Protein AF-A0A7J7JFJ9-F1 (afdb_monomer_lite)

Organism: Bugula neritina (NCBI:txid10212)

Structure (mmCIF, N/CA/C/O backbone):
data_AF-A0A7J7JFJ9-F1
#
_entry.id   AF-A0A7J7JFJ9-F1
#
loop_
_atom_site.group_PDB
_atom_site.id
_atom_site.type_symbol
_atom_site.label_atom_id
_atom_site.label_alt_id
_atom_site.label_comp_id
_atom_site.label_asym_id
_atom_site.label_entity_id
_atom_site.label_seq_id
_atom_site.pdbx_PDB_ins_code
_atom_site.Cartn_x
_atom_site.Cartn_y
_atom_site.Cartn_z
_atom_site.occupancy
_atom_site.B_iso_or_equiv
_atom_site.auth_seq_id
_atom_site.auth_comp_id
_atom_site.auth_asym_id
_atom_site.auth_atom_id
_atom_site.pdbx_PDB_model_num
ATOM 1 N N . MET A 1 1 ? 1.707 20.798 -8.043 1.00 75.44 1 MET A N 1
ATOM 2 C CA . MET A 1 1 ? 1.218 19.767 -7.103 1.00 75.44 1 MET A CA 1
ATOM 3 C C . MET A 1 1 ? -0.295 19.703 -7.235 1.00 75.44 1 MET A C 1
ATOM 5 O O . MET A 1 1 ? -0.930 20.735 -7.070 1.00 75.44 1 MET A O 1
ATOM 9 N N . LEU A 1 2 ? -0.848 18.550 -7.617 1.00 86.81 2 LEU A N 1
ATOM 10 C CA . LEU A 1 2 ? -2.291 18.345 -7.778 1.00 86.81 2 LEU A CA 1
ATOM 11 C C . LEU A 1 2 ? -2.773 17.423 -6.660 1.00 86.81 2 LEU A C 1
ATOM 13 O O . LEU A 1 2 ? -2.234 16.332 -6.506 1.00 86.81 2 LEU A O 1
ATOM 17 N N . ILE A 1 3 ? -3.770 17.861 -5.895 1.00 90.38 3 ILE A N 1
ATOM 18 C CA . ILE A 1 3 ? -4.348 17.089 -4.792 1.00 90.38 3 ILE A CA 1
ATOM 19 C C . ILE A 1 3 ? -5.784 16.740 -5.169 1.00 90.38 3 ILE A C 1
ATOM 21 O O . ILE A 1 3 ? -6.539 17.602 -5.617 1.00 90.38 3 ILE A O 1
ATOM 25 N N . LYS A 1 4 ? -6.142 15.466 -5.010 1.00 92.81 4 LYS A N 1
ATOM 26 C CA . LYS A 1 4 ? -7.501 14.957 -5.197 1.00 92.81 4 LYS A CA 1
ATOM 27 C C . LYS A 1 4 ? -7.85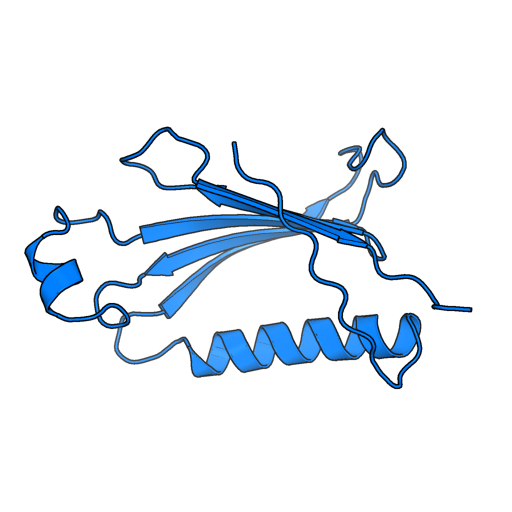6 14.056 -4.025 1.00 92.81 4 LYS A C 1
ATOM 29 O O . LYS A 1 4 ? -7.044 13.227 -3.626 1.00 92.81 4 LYS A O 1
ATOM 34 N N . GLU A 1 5 ? -9.069 14.215 -3.514 1.00 93.12 5 GLU A N 1
ATOM 35 C CA . GLU A 1 5 ? -9.631 13.367 -2.468 1.00 93.12 5 GLU A CA 1
ATOM 36 C C . GLU A 1 5 ? -10.704 12.467 -3.082 1.00 93.12 5 GLU A C 1
ATOM 38 O O . GLU A 1 5 ? -11.622 12.948 -3.749 1.00 93.12 5 GLU A O 1
ATOM 43 N N . PHE A 1 6 ? -10.578 11.160 -2.863 1.00 92.75 6 PHE A N 1
ATOM 44 C CA . PHE A 1 6 ? -11.556 10.169 -3.296 1.00 92.75 6 PHE A CA 1
ATOM 45 C C . PHE A 1 6 ? -12.277 9.631 -2.064 1.00 92.75 6 PHE A C 1
ATOM 47 O O . PHE A 1 6 ? -11.654 9.020 -1.198 1.00 92.75 6 PHE A O 1
ATOM 54 N N . ARG A 1 7 ? -13.590 9.858 -1.986 1.00 92.81 7 ARG A N 1
ATOM 55 C CA . ARG A 1 7 ? -14.442 9.330 -0.915 1.00 92.81 7 ARG A CA 1
ATOM 56 C C . ARG A 1 7 ? -15.171 8.096 -1.422 1.00 92.81 7 ARG A C 1
ATOM 58 O O . ARG A 1 7 ? -16.009 8.205 -2.314 1.00 92.81 7 ARG A O 1
ATOM 65 N N . VAL A 1 8 ? -14.842 6.940 -0.859 1.00 91.19 8 VAL A N 1
ATOM 66 C CA . VAL A 1 8 ? -15.455 5.654 -1.208 1.00 91.19 8 VAL A CA 1
ATOM 67 C C . VAL A 1 8 ? -16.321 5.215 -0.033 1.00 91.19 8 VAL A C 1
ATOM 69 O O . VAL A 1 8 ? -15.800 4.814 1.003 1.00 91.19 8 VAL A O 1
ATOM 72 N N . ILE A 1 9 ? -17.642 5.339 -0.177 1.00 92.12 9 ILE A N 1
ATOM 73 C CA . ILE A 1 9 ? -18.599 4.880 0.837 1.00 92.12 9 ILE A CA 1
ATOM 74 C C . ILE A 1 9 ? -18.810 3.382 0.634 1.00 92.12 9 ILE A C 1
ATOM 76 O O . ILE A 1 9 ? -19.119 2.951 -0.478 1.00 92.12 9 ILE A O 1
ATOM 80 N N . LEU A 1 10 ? -18.645 2.598 1.699 1.00 91.31 10 LEU A N 1
ATOM 81 C CA . LEU A 1 10 ? -18.791 1.145 1.669 1.00 91.31 10 LEU A CA 1
ATOM 82 C C . LEU A 1 10 ? -19.838 0.692 2.695 1.00 91.31 10 LEU A C 1
ATOM 84 O O . LEU A 1 10 ? -19.865 1.232 3.800 1.00 91.31 10 LEU A O 1
ATOM 88 N N . PRO A 1 11 ? -20.688 -0.297 2.363 1.00 93.19 11 PRO A N 1
ATOM 89 C CA . PRO A 1 11 ? -21.709 -0.820 3.267 1.00 93.19 11 PRO A CA 1
ATOM 90 C C . PRO A 1 11 ? -21.117 -1.863 4.235 1.00 93.19 11 PRO A C 1
ATOM 92 O O . PRO A 1 11 ? -21.557 -3.007 4.255 1.00 93.19 11 PRO A O 1
ATOM 95 N N . MET A 1 12 ? -20.078 -1.489 4.984 1.00 89.88 12 MET A N 1
ATOM 96 C CA . MET A 1 12 ? -19.399 -2.346 5.969 1.00 89.88 12 MET A CA 1
ATOM 97 C C . MET A 1 12 ? -18.781 -1.503 7.085 1.00 89.88 12 MET A C 1
ATOM 99 O O . MET A 1 12 ? -18.559 -0.302 6.905 1.00 89.88 12 MET A O 1
ATOM 103 N N . THR A 1 13 ? -18.496 -2.116 8.233 1.00 91.00 13 THR A N 1
ATOM 104 C CA . THR A 1 13 ? -17.833 -1.411 9.337 1.00 91.00 13 THR A CA 1
ATOM 105 C C . THR A 1 13 ? -16.343 -1.198 9.065 1.00 91.00 13 THR A C 1
ATOM 107 O O . THR A 1 13 ? -15.745 -1.791 8.164 1.00 91.00 13 THR A O 1
ATOM 110 N N . VAL A 1 14 ? -15.718 -0.334 9.867 1.00 88.94 14 VAL A N 1
ATOM 111 C CA . VAL A 1 14 ? -14.271 -0.084 9.802 1.00 88.94 14 VAL A CA 1
ATOM 112 C C . VAL A 1 14 ? -13.501 -1.365 10.157 1.00 88.94 14 VAL A C 1
ATOM 114 O O . VAL A 1 14 ? -12.481 -1.665 9.549 1.00 88.94 14 VAL A O 1
ATOM 117 N N . GLU A 1 15 ? -13.993 -2.182 11.078 1.00 88.06 15 GLU A N 1
ATOM 118 C CA . GLU A 1 15 ? -13.361 -3.446 11.467 1.00 88.06 15 GLU A CA 1
ATOM 119 C C . GLU A 1 15 ? -13.452 -4.491 10.345 1.00 88.06 15 GLU A C 1
ATOM 121 O O . GLU A 1 15 ? -12.461 -5.148 10.021 1.00 88.06 15 GLU A O 1
ATOM 126 N N . GLU A 1 16 ? -14.615 -4.607 9.697 1.00 91.50 16 GLU A N 1
ATOM 127 C CA . GLU A 1 16 ? -14.807 -5.491 8.540 1.00 91.50 16 GLU A CA 1
ATOM 128 C C . GLU A 1 16 ? -13.912 -5.077 7.367 1.00 91.50 16 GLU A C 1
ATOM 130 O O . GLU A 1 16 ? -13.279 -5.923 6.725 1.00 91.50 16 GLU A O 1
ATOM 135 N N . TYR A 1 17 ? -13.794 -3.767 7.127 1.00 90.31 17 TYR A N 1
ATOM 136 C CA . TYR A 1 17 ? -12.930 -3.233 6.083 1.00 90.31 17 TYR A CA 1
ATOM 137 C C . TYR A 1 17 ? -11.453 -3.566 6.323 1.00 90.31 17 TYR A C 1
ATOM 139 O O . TYR A 1 17 ? -10.750 -3.881 5.366 1.00 90.31 17 TYR A O 1
ATOM 147 N N . GLN A 1 18 ? -10.971 -3.561 7.571 1.00 87.50 18 GLN A N 1
ATOM 148 C CA . GLN A 1 18 ? -9.576 -3.904 7.875 1.00 87.50 18 GLN A CA 1
ATOM 149 C C . GLN A 1 18 ? -9.213 -5.304 7.356 1.00 87.50 18 GLN A C 1
ATOM 151 O O . GLN A 1 18 ? -8.178 -5.493 6.711 1.00 87.50 18 GLN A O 1
ATOM 156 N N . VAL A 1 19 ? -10.086 -6.284 7.603 1.00 89.00 19 VAL A N 1
ATOM 157 C CA . VAL A 1 19 ? -9.902 -7.666 7.141 1.00 89.00 19 VAL A CA 1
ATOM 158 C C . VAL A 1 19 ? -10.076 -7.751 5.623 1.00 89.00 19 VAL A C 1
ATOM 160 O O . VAL A 1 19 ? -9.238 -8.336 4.930 1.00 89.00 19 VAL A O 1
ATOM 163 N N . GLY A 1 20 ? -11.131 -7.125 5.093 1.00 89.25 20 GLY A N 1
ATOM 164 C CA . GLY A 1 20 ? -11.445 -7.132 3.665 1.00 89.25 20 GLY A CA 1
ATOM 165 C C . GLY A 1 20 ? -10.354 -6.492 2.804 1.00 89.25 20 GLY A C 1
ATOM 166 O O . GLY A 1 20 ? -10.020 -7.017 1.741 1.00 89.25 20 GLY A O 1
ATOM 167 N N . GLN A 1 21 ? -9.746 -5.403 3.273 1.00 85.56 21 GLN A N 1
ATOM 168 C CA . GLN A 1 21 ? -8.655 -4.715 2.590 1.00 85.56 21 GLN A CA 1
ATOM 169 C C . GLN A 1 21 ? -7.426 -5.615 2.471 1.00 85.56 21 GLN A C 1
ATOM 171 O O . GLN A 1 21 ? -6.871 -5.741 1.382 1.00 85.56 21 GLN A O 1
ATOM 176 N N . LEU A 1 22 ? -7.001 -6.253 3.565 1.00 83.88 22 LEU A N 1
ATOM 177 C CA . LEU A 1 22 ? -5.827 -7.129 3.558 1.00 83.88 22 LEU A CA 1
ATOM 178 C C . LEU A 1 22 ? -6.025 -8.319 2.614 1.00 83.88 22 LEU A C 1
ATOM 180 O O . LEU A 1 22 ? -5.133 -8.625 1.820 1.00 83.88 22 LEU A O 1
ATOM 184 N N . TYR A 1 23 ? -7.210 -8.936 2.647 1.00 88.81 23 TYR A N 1
ATOM 185 C CA . TYR A 1 23 ? -7.578 -9.994 1.708 1.00 88.81 23 TYR A CA 1
ATOM 186 C C . TYR A 1 23 ? -7.544 -9.499 0.257 1.00 88.81 23 TYR A C 1
ATOM 188 O O . TYR A 1 23 ? -6.889 -10.105 -0.588 1.00 88.81 23 TYR A O 1
ATOM 196 N N . SER A 1 24 ? -8.194 -8.366 -0.024 1.00 86.44 24 SER A N 1
ATOM 197 C CA . SER A 1 24 ? -8.293 -7.809 -1.379 1.00 86.44 24 SER A CA 1
ATOM 198 C C . SER A 1 24 ? -6.926 -7.426 -1.938 1.00 86.44 24 SER A C 1
ATOM 200 O O . SER A 1 24 ? -6.657 -7.655 -3.111 1.00 86.44 24 SER A O 1
ATOM 202 N N . VAL A 1 25 ? -6.033 -6.881 -1.106 1.00 82.50 25 VAL A N 1
ATOM 203 C CA . VAL A 1 25 ? -4.656 -6.562 -1.505 1.00 82.50 25 VAL A CA 1
ATOM 204 C C . VAL A 1 25 ? -3.880 -7.833 -1.842 1.00 82.50 25 VAL A C 1
ATOM 206 O O . VAL A 1 25 ? -3.162 -7.847 -2.843 1.00 82.50 25 VAL A O 1
ATOM 209 N N . ALA A 1 26 ? -4.010 -8.894 -1.042 1.00 82.31 26 ALA A N 1
ATOM 210 C CA . ALA A 1 26 ? -3.354 -10.170 -1.316 1.00 82.31 26 ALA A CA 1
ATOM 211 C C . ALA A 1 26 ? -3.877 -10.812 -2.613 1.00 82.31 26 ALA A C 1
ATOM 213 O O . ALA A 1 26 ? -3.080 -11.237 -3.450 1.00 82.31 26 ALA A O 1
ATOM 214 N N . ASP A 1 27 ? -5.196 -10.825 -2.808 1.00 86.44 27 ASP A N 1
ATOM 215 C CA . ASP A 1 27 ? -5.831 -11.404 -3.993 1.00 86.44 27 ASP A CA 1
ATOM 216 C C . ASP A 1 27 ? -5.508 -10.607 -5.268 1.00 86.44 27 ASP A C 1
ATOM 218 O O . ASP A 1 27 ? -5.045 -11.176 -6.258 1.00 86.44 27 ASP A O 1
ATOM 222 N N . ALA A 1 28 ? -5.615 -9.273 -5.223 1.00 82.19 28 ALA A N 1
ATOM 223 C CA . ALA A 1 28 ? -5.211 -8.402 -6.327 1.00 82.19 28 ALA A CA 1
ATOM 224 C C . ALA A 1 28 ? -3.720 -8.561 -6.660 1.00 82.19 28 ALA A C 1
ATOM 226 O O . ALA A 1 28 ? -3.358 -8.666 -7.831 1.00 82.19 28 ALA A O 1
ATOM 227 N N . SER A 1 29 ? -2.850 -8.657 -5.646 1.00 75.81 29 SER A N 1
ATOM 228 C CA . SER A 1 29 ? -1.413 -8.864 -5.875 1.00 75.81 29 SER A CA 1
ATOM 229 C C . SER A 1 29 ? -1.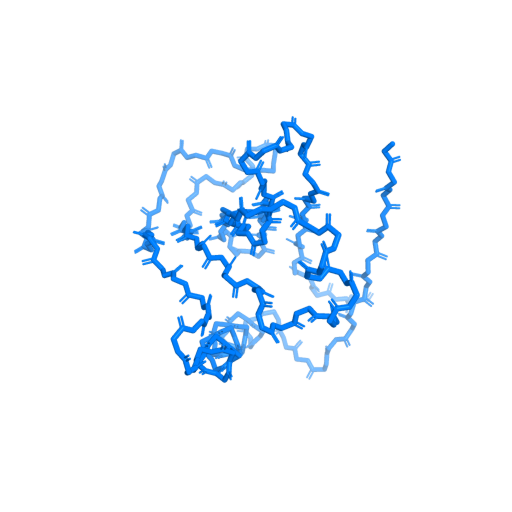131 -10.198 -6.568 1.00 75.81 29 SER A C 1
ATOM 231 O O . SER A 1 29 ? -0.277 -10.268 -7.452 1.00 75.81 29 SER A O 1
ATOM 233 N N . LYS A 1 30 ? -1.868 -11.256 -6.208 1.00 80.88 30 LYS A N 1
ATOM 234 C CA . LYS A 1 30 ? -1.764 -12.570 -6.850 1.00 80.88 30 LYS A CA 1
ATOM 235 C C . LYS A 1 30 ? -2.228 -12.530 -8.307 1.00 80.88 30 LYS A C 1
ATOM 237 O O . LYS A 1 30 ? -1.560 -13.105 -9.158 1.00 80.88 30 LYS A O 1
ATOM 242 N N . ASN A 1 31 ? -3.330 -11.840 -8.595 1.00 80.06 31 ASN A N 1
ATOM 243 C CA . ASN A 1 31 ? -3.877 -11.726 -9.950 1.00 80.06 31 ASN A CA 1
ATOM 244 C C . ASN A 1 31 ? -2.994 -10.880 -10.879 1.00 80.06 31 ASN A C 1
ATOM 246 O O . ASN A 1 31 ? -2.922 -11.145 -12.079 1.00 80.06 31 ASN A O 1
ATOM 250 N N . GLU A 1 32 ? -2.287 -9.888 -10.332 1.00 72.56 32 GLU A N 1
ATOM 251 C CA . GLU A 1 32 ? -1.365 -9.057 -11.110 1.00 72.56 32 GLU A CA 1
ATOM 252 C C . GLU A 1 32 ? 0.016 -9.688 -11.323 1.00 72.56 32 GLU A C 1
ATOM 254 O O . GLU A 1 32 ? 0.749 -9.258 -12.216 1.00 72.56 32 GLU A O 1
ATOM 259 N N . THR A 1 33 ? 0.353 -10.731 -10.563 1.00 70.50 33 THR A N 1
ATOM 260 C CA . THR A 1 33 ? 1.643 -11.421 -10.648 1.00 70.50 33 THR A CA 1
ATOM 261 C C . THR A 1 33 ? 1.552 -12.627 -11.585 1.00 70.50 33 THR A C 1
ATOM 263 O O . THR A 1 33 ? 0.924 -13.634 -11.264 1.00 70.50 33 THR A O 1
ATOM 266 N N . GLY A 1 34 ? 2.202 -12.556 -12.752 1.00 65.81 34 GLY A N 1
ATOM 267 C CA . GLY A 1 34 ? 2.216 -13.661 -13.713 1.00 65.81 34 GLY A CA 1
ATOM 268 C C . GLY A 1 34 ? 3.015 -13.368 -14.985 1.00 65.81 34 GLY A C 1
ATOM 269 O O . GLY A 1 34 ? 3.051 -12.243 -15.469 1.00 65.81 34 GLY A O 1
ATOM 270 N N . GLY A 1 35 ? 3.649 -14.398 -15.559 1.00 61.16 35 GLY A N 1
ATOM 271 C CA . GLY A 1 35 ? 4.344 -14.287 -16.852 1.00 61.16 35 GLY A CA 1
ATOM 272 C C . GLY A 1 35 ? 5.742 -13.652 -16.814 1.00 61.16 35 GLY A C 1
ATOM 273 O O . GLY A 1 35 ? 6.233 -13.235 -17.858 1.00 61.16 35 GLY A O 1
ATOM 274 N N . GLY A 1 36 ? 6.390 -13.597 -15.644 1.00 61.12 36 GLY A N 1
ATOM 275 C CA . GLY A 1 36 ? 7.734 -13.020 -15.474 1.00 61.12 36 GLY A CA 1
ATOM 276 C C . GLY A 1 36 ? 7.752 -11.516 -15.175 1.00 61.12 36 GLY A C 1
ATOM 277 O O . GLY A 1 36 ? 8.826 -10.949 -15.015 1.00 61.12 36 GLY A O 1
ATOM 278 N N . GLU A 1 37 ? 6.578 -10.890 -15.060 1.00 67.25 37 GLU A N 1
ATOM 279 C CA . GLU A 1 37 ? 6.376 -9.511 -14.610 1.00 67.25 37 GLU A CA 1
ATOM 280 C C . GLU A 1 37 ? 5.269 -9.473 -13.535 1.00 67.25 3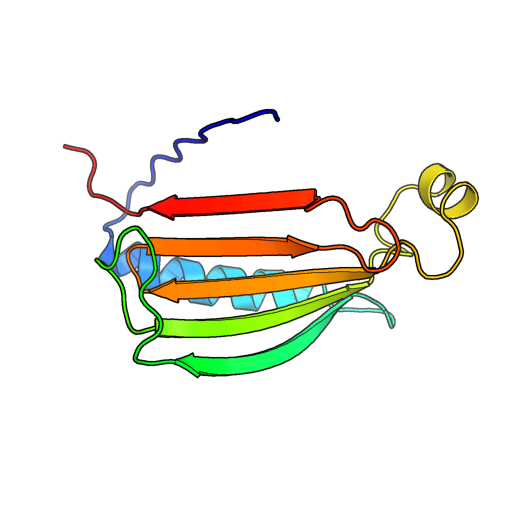7 GLU A C 1
ATOM 282 O O . GLU A 1 37 ? 4.441 -10.389 -13.459 1.00 67.25 37 GLU A O 1
ATOM 287 N N . GLY A 1 38 ? 5.260 -8.459 -12.663 1.00 75.00 38 GLY A N 1
ATOM 288 C CA . GLY A 1 38 ? 4.315 -8.401 -11.543 1.00 75.00 38 GLY A CA 1
ATOM 289 C C . GLY A 1 38 ? 4.789 -7.561 -10.361 1.00 75.00 38 GLY A C 1
ATOM 290 O O . GLY A 1 38 ? 5.550 -6.606 -10.529 1.00 75.00 38 GLY A O 1
ATOM 291 N N . ILE A 1 39 ? 4.305 -7.920 -9.171 1.00 81.69 39 ILE A N 1
ATOM 292 C CA . ILE A 1 39 ? 4.628 -7.252 -7.909 1.00 81.69 39 ILE A CA 1
ATOM 293 C C . ILE A 1 39 ? 5.681 -8.076 -7.167 1.00 81.69 39 ILE A C 1
ATOM 295 O O . ILE A 1 39 ? 5.410 -9.194 -6.731 1.00 81.69 39 ILE A O 1
ATOM 299 N N . GLU A 1 40 ? 6.865 -7.510 -6.980 1.00 84.94 40 GLU A N 1
ATOM 300 C CA . GLU A 1 40 ? 7.884 -8.051 -6.088 1.00 84.94 40 GLU A CA 1
ATOM 301 C C . GLU A 1 40 ? 7.678 -7.493 -4.675 1.00 84.94 40 GLU A C 1
ATOM 303 O O . GLU A 1 40 ? 7.517 -6.287 -4.491 1.00 84.94 40 GLU A O 1
ATOM 308 N N . ILE A 1 41 ? 7.688 -8.362 -3.663 1.00 86.25 41 ILE A N 1
ATOM 309 C CA . ILE A 1 41 ? 7.636 -7.957 -2.253 1.00 86.25 41 ILE A CA 1
ATOM 310 C C . ILE A 1 41 ? 9.066 -7.961 -1.712 1.00 86.25 41 ILE A C 1
ATOM 312 O O . ILE A 1 41 ? 9.631 -9.025 -1.474 1.00 86.25 41 ILE A O 1
ATOM 316 N N . VAL A 1 42 ? 9.631 -6.773 -1.497 1.00 90.25 42 VAL A N 1
ATOM 317 C CA . VAL A 1 42 ? 11.002 -6.592 -0.993 1.00 90.25 42 VAL A CA 1
ATOM 318 C C . VAL A 1 42 ? 11.038 -6.630 0.532 1.00 90.25 42 VAL A C 1
ATOM 320 O O . VAL A 1 42 ? 11.914 -7.257 1.120 1.00 90.25 42 VAL A O 1
ATOM 323 N N . ALA A 1 43 ? 10.080 -5.967 1.182 1.00 90.06 43 ALA A N 1
ATOM 324 C CA . ALA A 1 43 ? 9.946 -5.979 2.635 1.00 90.06 43 ALA A CA 1
ATOM 325 C C . ALA A 1 43 ? 8.475 -6.064 3.040 1.00 90.06 43 ALA A C 1
ATOM 327 O O . ALA A 1 43 ? 7.602 -5.463 2.409 1.00 90.06 43 ALA A O 1
ATOM 328 N N . ASN A 1 44 ? 8.211 -6.805 4.110 1.00 91.12 44 ASN A N 1
ATOM 329 C CA . ASN A 1 44 ? 6.915 -6.869 4.768 1.00 91.12 44 ASN A CA 1
ATOM 330 C C . ASN A 1 44 ? 7.151 -7.150 6.252 1.00 91.12 44 ASN A C 1
ATOM 332 O O . ASN A 1 44 ? 7.263 -8.304 6.662 1.00 91.12 44 ASN A O 1
ATOM 336 N N . GLU A 1 45 ? 7.280 -6.092 7.042 1.00 92.00 45 GLU A N 1
ATOM 337 C CA . GLU A 1 45 ? 7.686 -6.184 8.441 1.00 92.00 45 GLU A CA 1
ATOM 338 C C . GLU A 1 45 ? 6.861 -5.251 9.330 1.00 92.00 45 GLU A C 1
ATOM 340 O O . GLU A 1 45 ? 6.438 -4.176 8.890 1.00 92.00 45 GLU A O 1
ATOM 345 N N . PRO A 1 46 ? 6.602 -5.643 10.587 1.00 92.25 46 PRO A N 1
ATOM 346 C CA . PRO A 1 46 ? 6.028 -4.724 11.553 1.00 92.25 46 PRO A CA 1
ATOM 347 C C . PRO A 1 46 ? 7.021 -3.591 11.833 1.00 92.25 46 PRO A C 1
ATOM 349 O O . PRO A 1 46 ? 8.229 -3.808 11.907 1.00 92.25 46 PRO A O 1
ATOM 352 N N . TYR A 1 47 ? 6.511 -2.380 12.035 1.00 88.88 47 TYR A N 1
ATOM 353 C CA . TYR A 1 47 ? 7.307 -1.242 12.480 1.00 88.88 47 TYR A CA 1
ATOM 354 C C . TYR A 1 47 ? 6.734 -0.644 13.764 1.00 88.88 47 TYR A C 1
ATOM 356 O O . TYR A 1 47 ? 5.523 -0.642 13.996 1.00 88.88 47 TYR A O 1
ATOM 364 N N . ALA A 1 48 ? 7.625 -0.090 14.577 1.00 88.12 48 ALA A N 1
ATOM 365 C CA . ALA A 1 48 ? 7.313 0.717 15.747 1.00 88.12 48 ALA A CA 1
ATOM 366 C C . ALA A 1 48 ? 8.113 2.026 15.689 1.00 88.12 48 ALA A C 1
ATOM 368 O O . ALA A 1 48 ? 9.045 2.152 14.890 1.00 88.12 48 ALA A O 1
ATOM 369 N N . ASP A 1 49 ? 7.719 3.000 16.508 1.00 81.56 49 ASP A N 1
ATOM 370 C CA . ASP A 1 49 ? 8.422 4.272 16.715 1.00 81.56 49 ASP A CA 1
ATOM 371 C C . ASP A 1 49 ? 8.678 5.100 15.443 1.00 81.56 49 ASP A C 1
ATOM 373 O O . ASP A 1 49 ? 9.587 5.930 15.385 1.00 81.56 49 ASP A O 1
ATOM 377 N N . LYS A 1 50 ? 7.842 4.920 14.414 1.00 79.88 50 LYS A N 1
ATOM 378 C CA . LYS A 1 50 ? 7.829 5.757 13.207 1.00 79.88 50 LYS A CA 1
ATOM 379 C C . LYS A 1 50 ? 6.519 6.543 13.168 1.00 79.88 50 LYS A C 1
ATOM 381 O O . LYS A 1 50 ? 5.564 6.077 12.546 1.00 79.88 50 LYS A O 1
ATOM 386 N N . PRO A 1 51 ? 6.445 7.713 13.833 1.00 79.56 51 PRO A N 1
ATOM 387 C CA . PRO A 1 51 ? 5.247 8.543 13.842 1.00 79.56 51 PRO A CA 1
ATOM 388 C C . PRO A 1 51 ? 4.835 8.947 12.422 1.00 79.56 51 PRO A C 1
ATOM 390 O O . PRO A 1 51 ? 5.542 9.669 11.720 1.00 79.56 51 PRO A O 1
ATOM 393 N N . GLN A 1 52 ? 3.660 8.484 12.014 1.00 79.75 52 GLN A N 1
ATOM 394 C CA . GLN A 1 52 ? 2.942 8.875 10.810 1.00 79.75 52 GLN A CA 1
ATOM 395 C C . GLN A 1 52 ? 1.799 9.823 11.181 1.00 79.75 52 GLN A C 1
ATOM 397 O O . GLN A 1 52 ? 1.357 9.852 12.328 1.00 79.75 52 GLN A O 1
ATOM 402 N N . PHE A 1 53 ? 1.334 10.604 10.198 1.00 78.69 53 PHE A N 1
ATOM 403 C CA . PHE A 1 53 ? 0.200 11.530 10.324 1.00 78.69 53 PHE A CA 1
ATOM 404 C C . PHE A 1 53 ? 0.260 12.384 11.606 1.00 78.69 53 PHE A C 1
ATOM 406 O O . PHE A 1 53 ? -0.427 12.127 12.589 1.00 78.69 53 PHE A O 1
ATOM 413 N N . PHE A 1 54 ? 1.145 13.383 11.617 1.00 79.69 54 PHE A N 1
ATOM 414 C CA . PHE A 1 54 ? 1.316 14.312 12.748 1.00 79.69 54 PHE A CA 1
ATOM 415 C C . PHE A 1 54 ? 1.629 13.655 14.109 1.00 79.69 54 PHE A C 1
ATOM 417 O O . PHE A 1 54 ? 1.484 14.296 15.143 1.00 79.69 54 PHE A O 1
ATOM 424 N N . GLY A 1 55 ? 2.104 12.405 14.117 1.00 78.69 55 GLY A N 1
ATOM 425 C CA . GLY A 1 55 ? 2.462 11.685 15.341 1.00 78.69 55 GLY A CA 1
ATOM 426 C C . GLY A 1 55 ? 1.333 10.863 15.956 1.00 78.69 55 GLY A C 1
ATOM 427 O O . GLY A 1 55 ? 1.560 10.235 16.984 1.00 78.69 55 GLY A O 1
ATOM 428 N N . GLU A 1 56 ? 0.157 10.815 15.326 1.00 80.12 56 GLU A N 1
ATOM 429 C CA . GLU A 1 56 ? -0.980 10.027 15.818 1.00 80.12 56 GLU A CA 1
ATOM 430 C C . GLU A 1 56 ? -0.753 8.513 15.677 1.00 80.12 56 GLU A C 1
ATOM 432 O O . GLU A 1 56 ? -1.2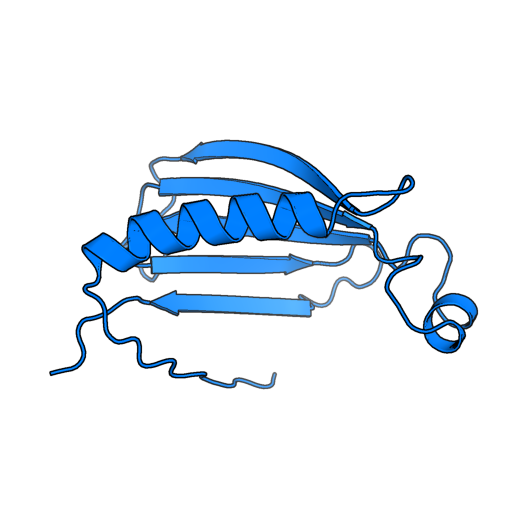55 7.736 16.485 1.00 80.12 56 GLU A O 1
ATOM 437 N N . PHE A 1 57 ? 0.025 8.082 14.678 1.00 82.69 57 PHE A N 1
ATOM 438 C CA . PHE A 1 57 ? 0.177 6.666 14.335 1.00 82.69 57 PHE A CA 1
ATOM 439 C C . PHE A 1 57 ? 1.649 6.243 14.289 1.00 82.69 57 PHE A C 1
ATOM 441 O O . PHE A 1 57 ? 2.321 6.433 13.279 1.00 82.69 57 PHE A O 1
ATOM 448 N N . ALA A 1 58 ? 2.172 5.673 15.377 1.00 82.25 58 ALA A N 1
ATOM 449 C CA . ALA A 1 58 ? 3.606 5.377 15.515 1.00 82.25 58 ALA A CA 1
ATOM 450 C C . ALA A 1 58 ? 4.016 3.930 15.188 1.00 82.25 58 ALA A C 1
ATOM 452 O O . ALA A 1 58 ? 5.202 3.665 14.987 1.00 82.25 58 ALA A O 1
ATOM 453 N N . SER A 1 59 ? 3.062 3.003 15.112 1.00 87.31 59 SER A N 1
ATOM 454 C CA . SER A 1 59 ? 3.306 1.584 14.847 1.00 87.31 59 SER A CA 1
ATOM 455 C C . SER A 1 59 ? 2.312 1.023 13.837 1.00 87.31 59 SER A C 1
ATOM 457 O O . SER A 1 59 ? 1.215 1.554 13.661 1.00 87.31 59 SER A O 1
ATOM 459 N N . GLY A 1 60 ? 2.711 -0.039 13.143 1.00 89.12 60 GLY A N 1
ATOM 460 C CA . GLY A 1 60 ? 1.899 -0.652 12.101 1.00 89.12 60 GLY A CA 1
ATOM 461 C C . GLY A 1 60 ? 2.679 -1.673 11.282 1.00 89.12 60 GLY A C 1
ATOM 462 O O . GLY A 1 60 ? 3.692 -2.203 11.732 1.00 89.12 60 GLY A O 1
ATOM 463 N N . GLN A 1 61 ? 2.217 -1.923 10.060 1.00 90.19 61 GLN A N 1
ATOM 464 C CA . GLN A 1 61 ? 2.893 -2.783 9.091 1.00 90.19 61 GLN A CA 1
ATOM 465 C C . GLN A 1 61 ? 3.550 -1.935 8.001 1.00 90.19 61 GLN A C 1
ATOM 467 O O . GLN A 1 61 ? 2.907 -1.063 7.410 1.00 90.19 61 GLN A O 1
ATOM 472 N N . TYR A 1 62 ? 4.825 -2.195 7.727 1.00 91.31 62 TYR A N 1
ATOM 473 C CA . TYR A 1 62 ? 5.565 -1.590 6.630 1.00 91.31 62 TYR A CA 1
ATOM 474 C C . TYR A 1 62 ? 5.685 -2.595 5.494 1.00 91.31 62 TYR A C 1
ATOM 476 O O . TYR A 1 62 ? 6.056 -3.751 5.707 1.00 91.31 62 TYR A O 1
ATOM 484 N N . THR A 1 63 ? 5.395 -2.143 4.278 1.00 91.25 63 THR A N 1
ATOM 485 C CA . THR A 1 63 ? 5.626 -2.934 3.073 1.00 91.25 63 THR A CA 1
ATOM 486 C C . THR A 1 63 ? 6.392 -2.133 2.041 1.00 91.25 63 THR A C 1
ATOM 488 O O . THR A 1 63 ? 6.037 -0.988 1.764 1.00 91.25 63 THR A O 1
ATOM 491 N N . HIS A 1 64 ? 7.380 -2.771 1.427 1.00 91.31 64 HIS A N 1
ATOM 492 C CA . HIS A 1 64 ? 8.105 -2.255 0.278 1.00 91.31 64 HIS A CA 1
ATOM 493 C C . HIS A 1 64 ? 7.901 -3.209 -0.894 1.00 91.31 64 HIS A C 1
ATOM 495 O O . HIS A 1 64 ? 8.224 -4.397 -0.796 1.00 91.31 64 HIS A O 1
ATOM 501 N N . LYS A 1 65 ? 7.333 -2.693 -1.982 1.00 89.75 65 LYS A N 1
ATOM 502 C CA . LYS A 1 65 ? 7.009 -3.452 -3.188 1.00 89.75 65 LYS A CA 1
ATOM 503 C C . LYS A 1 65 ? 7.623 -2.800 -4.418 1.00 89.75 65 LYS A C 1
ATOM 505 O O . LYS A 1 65 ? 7.675 -1.574 -4.499 1.00 89.75 65 LYS A O 1
ATOM 510 N N . ILE A 1 66 ? 8.036 -3.610 -5.386 1.00 88.31 66 ILE A N 1
ATOM 511 C CA . ILE A 1 66 ? 8.472 -3.147 -6.705 1.00 88.31 66 ILE A CA 1
ATOM 512 C C . ILE A 1 66 ? 7.459 -3.637 -7.740 1.00 88.31 66 ILE A C 1
ATOM 514 O O . ILE A 1 66 ? 7.145 -4.822 -7.812 1.00 88.31 66 ILE A O 1
ATOM 518 N N . TYR A 1 67 ? 6.917 -2.712 -8.525 1.00 85.94 67 TYR A N 1
ATOM 519 C CA . TYR A 1 67 ? 6.010 -3.003 -9.629 1.00 85.94 67 TYR A CA 1
ATOM 520 C C . TYR A 1 67 ? 6.777 -3.003 -10.942 1.00 85.94 67 TYR A C 1
ATOM 522 O O . TYR A 1 67 ? 7.271 -1.954 -11.356 1.00 85.94 67 TYR A O 1
ATOM 530 N N . HIS A 1 68 ? 6.794 -4.136 -11.638 1.00 85.75 68 HIS A N 1
ATOM 531 C CA . HIS A 1 68 ? 7.343 -4.246 -12.990 1.00 85.75 68 HIS A CA 1
ATOM 532 C C . HIS A 1 68 ? 6.198 -4.150 -14.007 1.00 85.75 68 HIS A C 1
ATOM 534 O O . HIS A 1 68 ? 5.426 -5.092 -14.177 1.00 85.75 68 HIS A O 1
ATOM 540 N N . LEU A 1 69 ? 6.057 -2.998 -14.672 1.00 79.88 69 LEU A N 1
ATOM 541 C CA . LEU A 1 69 ? 4.893 -2.687 -15.520 1.00 79.88 69 LEU A CA 1
ATOM 542 C C . LEU A 1 69 ? 5.153 -2.810 -17.032 1.00 79.88 69 LEU A C 1
ATOM 544 O O . LEU A 1 69 ? 4.314 -2.396 -17.835 1.00 79.88 69 LEU A O 1
ATOM 548 N N . ALA A 1 70 ? 6.293 -3.355 -17.460 1.00 75.56 70 ALA A N 1
ATOM 549 C CA . ALA A 1 70 ? 6.739 -3.296 -18.856 1.00 75.56 70 ALA A CA 1
ATOM 550 C C . ALA A 1 70 ? 5.774 -3.936 -19.881 1.00 75.56 70 ALA A C 1
ATOM 552 O O . ALA A 1 70 ? 5.670 -3.462 -21.015 1.00 75.56 70 ALA A O 1
ATOM 553 N N . SER A 1 71 ? 5.042 -4.973 -19.493 1.00 71.94 71 SER A N 1
ATOM 554 C CA . SER A 1 71 ? 4.020 -5.689 -20.267 1.00 71.94 71 SER A CA 1
ATOM 555 C C . SER A 1 71 ? 2.599 -5.226 -19.954 1.00 71.94 71 SER A C 1
ATOM 557 O O . SER A 1 71 ? 1.686 -5.515 -20.727 1.00 71.94 71 SER A O 1
ATOM 559 N N . LYS A 1 72 ? 2.410 -4.491 -18.851 1.00 76.81 72 LYS A N 1
ATOM 560 C CA . LYS A 1 72 ? 1.108 -4.003 -18.370 1.00 76.81 72 LYS A CA 1
ATOM 561 C C . LYS A 1 72 ? 0.755 -2.618 -18.918 1.00 76.81 72 LYS A C 1
ATOM 563 O O . LYS A 1 72 ? -0.410 -2.231 -18.895 1.00 76.81 72 LYS A O 1
ATOM 568 N N . VAL A 1 73 ? 1.731 -1.872 -19.439 1.00 79.19 73 VAL A N 1
ATOM 569 C CA . VAL A 1 73 ? 1.489 -0.581 -20.100 1.00 79.19 73 VAL A CA 1
ATOM 570 C C . VAL A 1 73 ? 1.190 -0.739 -21.598 1.00 79.19 73 VAL A C 1
ATOM 572 O O . VAL A 1 73 ? 1.693 -1.661 -22.246 1.00 79.19 73 VAL A O 1
ATOM 575 N N . PRO A 1 74 ? 0.420 0.186 -22.206 1.00 82.25 74 PRO A N 1
ATOM 576 C CA . PRO A 1 74 ? 0.202 0.194 -23.648 1.00 82.25 74 PRO A CA 1
ATOM 577 C C . PRO A 1 74 ? 1.514 0.190 -24.444 1.00 82.25 74 PRO A C 1
ATOM 579 O O . PRO A 1 74 ? 2.481 0.862 -24.087 1.00 82.25 74 PRO A O 1
ATOM 582 N N . ARG A 1 75 ? 1.536 -0.507 -25.588 1.00 81.44 75 ARG A N 1
ATOM 583 C CA . ARG A 1 75 ? 2.748 -0.693 -26.412 1.00 81.44 75 ARG A CA 1
ATOM 584 C C . ARG A 1 75 ? 3.462 0.614 -26.773 1.00 81.44 75 ARG A C 1
ATOM 586 O O . ARG A 1 75 ? 4.687 0.644 -26.806 1.00 81.44 75 ARG A O 1
ATOM 593 N N . TRP A 1 76 ? 2.714 1.684 -27.039 1.00 82.38 76 TRP A N 1
ATOM 594 C CA . TRP A 1 76 ? 3.292 2.989 -27.364 1.00 82.38 76 TRP A CA 1
ATOM 595 C C . TRP A 1 76 ? 4.047 3.603 -26.172 1.00 82.38 76 TRP A C 1
ATOM 597 O O . TRP A 1 76 ? 5.109 4.181 -26.378 1.00 82.38 76 TRP A O 1
ATOM 607 N N . VAL A 1 77 ? 3.575 3.396 -24.935 1.00 82.56 77 VAL A N 1
ATOM 608 C CA . VAL A 1 77 ? 4.282 3.809 -23.708 1.00 82.56 77 VAL A CA 1
ATOM 609 C C . VAL A 1 77 ? 5.594 3.045 -23.590 1.00 82.56 77 VAL A C 1
ATOM 611 O O . VAL A 1 77 ? 6.635 3.655 -23.381 1.00 82.56 77 VAL A O 1
ATOM 614 N N . ARG A 1 78 ? 5.570 1.725 -23.811 1.00 77.62 78 ARG A N 1
ATOM 615 C CA . ARG A 1 78 ? 6.770 0.875 -23.741 1.00 77.62 78 ARG A CA 1
ATOM 616 C C . ARG A 1 78 ? 7.858 1.276 -24.743 1.00 77.62 78 ARG A C 1
ATOM 618 O O . ARG A 1 78 ? 9.033 1.139 -24.436 1.00 77.62 78 ARG A O 1
ATOM 625 N N . ILE A 1 79 ? 7.480 1.731 -25.939 1.00 80.12 79 ILE A N 1
ATOM 626 C CA . ILE A 1 79 ? 8.437 2.158 -26.976 1.00 80.12 79 ILE A CA 1
ATOM 627 C C . ILE A 1 79 ? 9.083 3.503 -26.620 1.00 80.12 79 ILE A C 1
ATOM 629 O O . ILE A 1 79 ? 10.254 3.714 -26.923 1.00 80.12 79 ILE A O 1
ATOM 633 N N . LEU A 1 80 ? 8.326 4.407 -25.996 1.00 81.44 80 LEU A N 1
ATOM 634 C CA . LEU A 1 80 ? 8.810 5.731 -25.597 1.00 81.44 80 LEU A CA 1
ATOM 635 C C . LEU A 1 80 ? 9.581 5.708 -24.268 1.00 81.44 80 LEU A C 1
ATOM 637 O O . LEU A 1 80 ? 10.430 6.566 -24.037 1.00 81.44 80 LEU A O 1
ATOM 641 N N . ALA A 1 81 ? 9.276 4.744 -23.401 1.00 75.19 81 ALA A N 1
ATOM 642 C CA . ALA A 1 81 ? 9.885 4.568 -22.092 1.00 75.19 81 ALA A CA 1
ATOM 643 C C . ALA A 1 81 ? 11.346 4.074 -22.206 1.00 75.19 81 ALA A C 1
ATOM 645 O O . ALA A 1 81 ? 11.598 3.049 -22.851 1.00 75.19 81 ALA A O 1
ATOM 646 N N . PRO A 1 82 ? 12.323 4.757 -21.578 1.00 77.25 82 PRO A N 1
ATOM 647 C CA . PRO A 1 82 ? 13.683 4.242 -21.443 1.00 77.25 82 PRO A CA 1
ATOM 648 C C . PRO A 1 82 ? 13.718 2.840 -20.810 1.00 77.25 82 PRO A C 1
ATOM 650 O O . PRO A 1 82 ? 12.870 2.473 -19.997 1.00 77.25 82 PRO A O 1
ATOM 653 N N . LYS A 1 83 ? 14.726 2.028 -21.151 1.00 68.75 83 LYS A N 1
ATOM 654 C CA . LYS A 1 83 ? 14.888 0.699 -20.534 1.00 68.75 83 LYS A CA 1
ATOM 655 C C . LYS A 1 83 ? 15.018 0.841 -19.011 1.00 68.75 83 LYS A C 1
ATOM 657 O O . LYS A 1 83 ? 15.828 1.636 -18.547 1.00 68.75 83 LYS A O 1
ATOM 662 N N . GLY A 1 84 ? 14.221 0.076 -18.263 1.00 67.12 84 GLY A N 1
ATOM 663 C CA . GLY A 1 84 ? 14.161 0.144 -16.797 1.00 67.12 84 GLY A CA 1
ATOM 664 C C . GLY A 1 84 ? 13.264 1.256 -16.239 1.00 67.12 84 GLY A C 1
ATOM 665 O O . GLY A 1 84 ? 13.080 1.329 -15.034 1.00 67.12 84 GLY A O 1
ATOM 666 N N . SER A 1 85 ? 12.647 2.102 -17.077 1.00 71.81 85 SER A N 1
ATOM 667 C CA . SER A 1 85 ? 11.794 3.208 -16.610 1.00 71.81 85 SER A CA 1
ATOM 668 C C . SER A 1 85 ? 10.334 2.823 -16.329 1.00 71.81 85 SER A C 1
ATOM 670 O O . SER A 1 85 ? 9.447 3.678 -16.353 1.00 71.81 85 SER A O 1
ATOM 672 N N . LEU A 1 86 ? 10.050 1.530 -16.198 1.00 77.50 86 LEU A N 1
ATOM 673 C CA . LEU A 1 86 ? 8.706 1.001 -15.940 1.00 77.50 86 LEU A CA 1
ATOM 674 C C . LEU A 1 86 ? 8.685 0.197 -14.638 1.00 77.50 86 LEU A C 1
ATOM 676 O O . LEU A 1 86 ? 7.835 -0.676 -14.463 1.00 77.50 86 LEU A O 1
ATOM 680 N N . GLU A 1 87 ? 9.631 0.506 -13.751 1.00 84.31 87 GLU A N 1
ATOM 681 C CA . GLU A 1 87 ? 9.753 -0.067 -12.420 1.00 84.31 87 GLU A CA 1
ATOM 682 C C . GLU A 1 87 ? 9.425 0.999 -11.382 1.00 84.31 87 GLU A C 1
ATOM 684 O O . GLU A 1 87 ? 10.071 2.046 -11.302 1.00 84.31 87 GLU A O 1
ATOM 689 N N . PHE A 1 88 ? 8.384 0.745 -10.596 1.00 85.88 88 PHE A N 1
ATOM 690 C CA . PHE A 1 88 ? 7.928 1.670 -9.565 1.00 85.88 88 PHE A CA 1
ATOM 691 C C . PHE A 1 88 ? 8.129 1.049 -8.197 1.00 85.88 88 PHE A C 1
ATOM 693 O O . PHE A 1 88 ? 7.745 -0.095 -7.972 1.00 85.88 88 PHE A O 1
ATOM 700 N N . LYS A 1 89 ? 8.692 1.821 -7.271 1.00 89.38 89 LYS A N 1
ATOM 701 C CA . LYS A 1 89 ? 8.836 1.419 -5.875 1.00 89.38 89 LYS A CA 1
ATOM 702 C C . LYS A 1 89 ? 7.686 1.992 -5.076 1.00 89.38 89 LYS A C 1
ATOM 704 O O . LYS A 1 89 ? 7.457 3.200 -5.095 1.00 89.38 89 LYS A O 1
ATOM 709 N N . GLU A 1 90 ? 6.980 1.134 -4.368 1.00 90.69 90 GLU A N 1
ATOM 710 C CA . GLU A 1 90 ? 5.938 1.511 -3.431 1.00 90.69 90 GLU A CA 1
ATOM 711 C C . GLU A 1 90 ? 6.386 1.198 -2.017 1.00 90.69 90 GLU A C 1
ATOM 713 O O . GLU A 1 90 ? 6.663 0.051 -1.673 1.00 90.69 90 GLU A O 1
ATOM 718 N N . GLU A 1 91 ? 6.387 2.229 -1.188 1.00 91.12 91 GLU A N 1
ATOM 719 C CA . GLU A 1 91 ? 6.521 2.098 0.250 1.00 91.12 91 GLU A CA 1
ATOM 720 C C . GLU A 1 91 ? 5.181 2.429 0.899 1.00 91.12 91 GLU A C 1
ATOM 722 O O . GLU A 1 91 ? 4.612 3.500 0.660 1.00 91.12 91 GLU A O 1
ATOM 727 N N . ALA A 1 92 ? 4.668 1.521 1.726 1.00 90.75 92 ALA A N 1
ATOM 728 C CA . ALA A 1 92 ? 3.432 1.725 2.463 1.00 90.75 92 ALA A CA 1
ATOM 729 C C . ALA A 1 92 ? 3.638 1.541 3.968 1.00 90.75 92 ALA A C 1
ATOM 731 O O . ALA A 1 92 ? 4.291 0.599 4.414 1.00 90.75 92 ALA A O 1
ATOM 732 N N . TRP A 1 93 ? 3.031 2.437 4.741 1.00 91.50 93 TRP A N 1
ATOM 733 C CA . TRP A 1 93 ? 2.958 2.417 6.196 1.00 91.50 93 TRP A CA 1
ATOM 734 C C . TRP A 1 93 ? 1.493 2.305 6.590 1.00 91.50 93 TRP A C 1
ATOM 736 O O . TRP A 1 93 ? 0.754 3.294 6.574 1.00 91.50 93 TRP A O 1
ATOM 746 N N . ASN A 1 94 ? 1.072 1.084 6.897 1.00 90.00 94 ASN A N 1
ATOM 747 C CA . ASN A 1 94 ? -0.283 0.779 7.319 1.00 90.00 94 ASN A CA 1
ATOM 748 C C . ASN A 1 94 ? -0.356 0.787 8.849 1.00 90.00 94 ASN A C 1
ATOM 750 O O . ASN A 1 94 ? -0.012 -0.201 9.498 1.00 90.00 94 ASN A O 1
ATOM 754 N N . ALA A 1 95 ? -0.817 1.899 9.409 1.00 89.62 95 ALA A N 1
ATOM 755 C CA . ALA A 1 95 ? -1.143 2.050 10.819 1.00 89.62 95 ALA A CA 1
ATOM 756 C C . ALA A 1 95 ? -2.650 2.252 10.967 1.00 89.62 95 ALA A C 1
ATOM 758 O O . ALA A 1 95 ? -3.133 3.351 11.252 1.00 89.62 95 ALA A O 1
ATOM 759 N N . TYR A 1 96 ? -3.393 1.184 10.679 1.00 84.38 96 TYR A N 1
ATOM 760 C CA . TYR A 1 96 ? -4.850 1.190 10.647 1.00 84.38 96 TYR A CA 1
ATOM 761 C C . TYR A 1 96 ? -5.460 1.925 11.859 1.00 84.38 96 TYR A C 1
ATOM 763 O O . TYR A 1 96 ? -5.048 1.649 12.988 1.00 84.38 96 TYR A O 1
ATOM 771 N N . PRO A 1 97 ? -6.436 2.837 11.664 1.00 89.12 97 PRO A N 1
ATOM 772 C CA . PRO A 1 97 ? -7.194 3.132 10.439 1.00 89.12 97 PRO A CA 1
ATOM 773 C C . PRO A 1 97 ? -6.558 4.165 9.489 1.00 89.12 97 PRO A C 1
ATOM 775 O O . PRO A 1 97 ? -7.249 4.740 8.645 1.00 89.12 97 PRO A O 1
ATOM 778 N N . TYR A 1 98 ? -5.259 4.430 9.603 1.00 89.69 98 TYR A N 1
ATOM 779 C CA . TYR A 1 98 ? -4.537 5.302 8.685 1.00 89.69 98 TYR A CA 1
ATOM 780 C C . TYR A 1 98 ? -3.504 4.522 7.867 1.00 89.69 98 TYR A C 1
ATOM 782 O O . TYR A 1 98 ? -2.749 3.705 8.385 1.00 89.69 98 TYR A O 1
ATOM 790 N N . CYS A 1 99 ? -3.433 4.797 6.571 1.00 89.50 99 CYS A N 1
ATOM 791 C CA . CYS A 1 99 ? -2.412 4.224 5.708 1.00 89.50 99 CYS A CA 1
ATOM 792 C C . CYS A 1 99 ? -1.796 5.311 4.836 1.00 89.50 99 CYS A C 1
ATOM 794 O O . CYS A 1 99 ? -2.500 6.092 4.190 1.00 89.50 99 CYS A O 1
ATOM 796 N N . LYS A 1 100 ? -0.465 5.349 4.811 1.00 90.75 100 LYS A N 1
ATOM 797 C CA . LYS A 1 100 ? 0.301 6.192 3.900 1.00 90.75 100 LYS A CA 1
ATOM 798 C C . LYS A 1 100 ? 0.986 5.313 2.876 1.00 90.75 100 LYS A C 1
ATOM 800 O O . LYS A 1 100 ? 1.660 4.361 3.250 1.00 90.75 100 LYS A O 1
ATOM 805 N N . THR A 1 101 ? 0.903 5.692 1.613 1.00 91.00 101 THR A N 1
ATOM 806 C CA . THR A 1 101 ? 1.604 5.009 0.528 1.00 91.00 101 THR A CA 1
ATOM 807 C C . THR A 1 101 ? 2.330 6.037 -0.319 1.00 91.00 101 THR A C 1
ATOM 809 O O . THR A 1 101 ? 1.789 7.098 -0.641 1.00 91.00 101 THR A O 1
ATOM 812 N N . VAL A 1 102 ? 3.582 5.758 -0.646 1.00 90.62 102 VAL A N 1
ATOM 813 C CA . VAL A 1 102 ? 4.437 6.623 -1.452 1.00 90.62 102 VAL A CA 1
ATOM 814 C C . VAL A 1 102 ? 4.965 5.795 -2.610 1.00 90.62 102 VAL A C 1
ATOM 816 O O . VAL A 1 102 ? 5.600 4.767 -2.401 1.00 90.62 102 VAL A O 1
ATOM 819 N N . VAL A 1 103 ? 4.684 6.254 -3.828 1.00 89.19 103 VAL A N 1
ATOM 820 C CA . VAL A 1 103 ? 5.162 5.630 -5.060 1.00 89.19 103 VAL A CA 1
ATOM 821 C C . VAL A 1 103 ? 6.255 6.506 -5.653 1.00 89.19 103 VAL A C 1
ATOM 823 O O . VAL A 1 103 ? 6.049 7.690 -5.950 1.00 89.19 103 VAL A O 1
ATOM 826 N N . THR A 1 104 ? 7.430 5.912 -5.822 1.00 87.56 104 THR A N 1
ATOM 827 C CA . THR A 1 104 ? 8.626 6.552 -6.363 1.00 87.56 104 THR A CA 1
ATOM 828 C C . THR A 1 104 ? 9.136 5.798 -7.582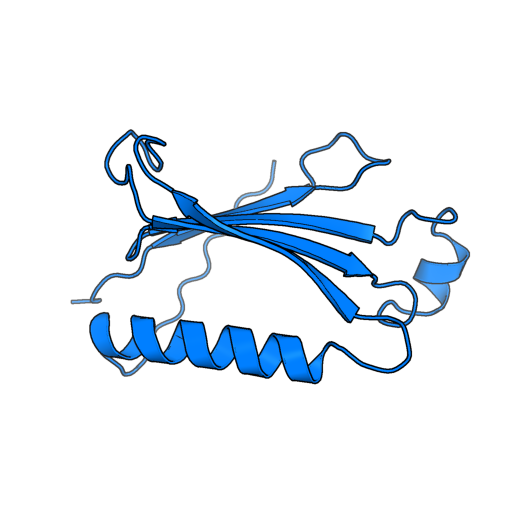 1.00 87.56 104 THR A C 1
ATOM 830 O O . THR A 1 104 ? 8.796 4.640 -7.824 1.00 87.56 104 THR A O 1
ATOM 833 N N . HIS A 1 105 ? 9.941 6.484 -8.384 1.00 82.94 105 HIS A N 1
ATOM 834 C CA . HIS A 1 105 ? 10.576 5.920 -9.563 1.00 82.94 105 HIS A CA 1
ATOM 835 C C . HIS A 1 105 ? 12.058 6.309 -9.552 1.00 82.94 105 HIS A C 1
ATOM 837 O O . HIS A 1 105 ? 12.381 7.467 -9.300 1.00 82.94 105 HIS A O 1
ATOM 843 N N . GLU A 1 106 ? 12.968 5.379 -9.849 1.00 73.00 106 GLU A N 1
ATOM 844 C CA . GLU A 1 106 ? 14.415 5.618 -9.704 1.00 73.00 106 GLU A CA 1
ATOM 845 C C . GLU A 1 106 ? 14.953 6.709 -10.643 1.00 73.00 106 GLU A C 1
ATOM 847 O O . GLU A 1 106 ? 15.716 7.575 -10.224 1.00 73.00 106 GLU A O 1
ATOM 852 N N . LEU A 1 107 ? 14.529 6.702 -11.911 1.00 67.38 107 LEU A N 1
ATOM 853 C CA . LEU A 1 107 ? 15.018 7.657 -12.922 1.00 67.38 107 LEU A CA 1
ATOM 854 C C . LEU A 1 107 ? 14.403 9.057 -12.815 1.00 67.38 107 LEU A C 1
ATOM 856 O O . LEU A 1 107 ? 14.940 10.009 -13.378 1.00 67.38 107 LEU A O 1
ATOM 860 N N . TYR A 1 108 ? 13.274 9.192 -12.123 1.00 65.31 108 TYR A N 1
ATOM 861 C CA . TYR A 1 108 ? 12.563 10.456 -12.001 1.00 65.31 108 TYR A CA 1
ATOM 862 C C . TYR A 1 108 ? 12.494 10.786 -10.516 1.00 65.31 108 TYR A C 1
ATOM 864 O O . TYR A 1 108 ? 11.588 10.349 -9.818 1.00 65.31 108 TYR A O 1
ATOM 872 N N . THR A 1 109 ? 13.438 11.595 -10.028 1.00 53.19 109 THR A N 1
ATOM 873 C CA . THR A 1 109 ? 13.532 12.071 -8.629 1.00 53.19 109 THR A CA 1
ATOM 874 C C . THR A 1 109 ? 12.372 12.997 -8.216 1.00 53.19 109 THR A C 1
ATOM 876 O O . THR A 1 109 ? 12.456 13.746 -7.246 1.00 53.19 109 THR A O 1
ATOM 879 N N . ILE A 1 110 ? 11.277 12.984 -8.976 1.00 54.28 110 ILE A N 1
ATOM 880 C CA . ILE A 1 110 ? 10.031 13.678 -8.697 1.00 54.28 110 ILE A CA 1
ATOM 881 C C . ILE A 1 110 ? 9.148 12.660 -7.978 1.00 54.28 110 ILE A C 1
ATOM 883 O O . ILE A 1 110 ? 8.707 11.692 -8.593 1.00 54.28 110 ILE A O 1
ATOM 887 N N . ASN A 1 111 ? 8.901 12.872 -6.682 1.00 55.03 111 ASN A N 1
ATOM 888 C CA . ASN A 1 111 ? 7.946 12.096 -5.884 1.00 55.03 111 ASN A CA 1
ATOM 889 C C . ASN A 1 111 ? 6.626 11.964 -6.656 1.00 55.03 111 ASN A C 1
ATOM 891 O O . ASN A 1 111 ? 5.890 12.942 -6.804 1.00 55.03 111 ASN A O 1
ATOM 895 N N . CYS A 1 112 ? 6.381 10.784 -7.223 1.00 65.75 112 CYS A N 1
ATOM 896 C CA . CYS A 1 112 ? 5.452 10.647 -8.339 1.00 65.75 112 CYS A CA 1
ATOM 897 C C . CYS A 1 112 ? 4.002 10.599 -7.849 1.00 65.75 112 CYS A C 1
ATOM 899 O O . CYS A 1 112 ? 3.109 11.164 -8.481 1.00 65.75 112 CYS A O 1
ATOM 901 N N . LEU A 1 113 ? 3.770 9.983 -6.686 1.00 82.62 113 LEU A N 1
ATOM 902 C CA . LEU A 1 113 ? 2.438 9.875 -6.106 1.00 82.62 113 LEU A CA 1
ATOM 903 C C . LEU A 1 113 ? 2.525 9.593 -4.606 1.00 82.62 113 LEU A C 1
ATOM 905 O O . LEU A 1 113 ? 3.305 8.749 -4.170 1.00 82.62 113 LEU A O 1
ATOM 909 N N . SER A 1 114 ? 1.702 10.271 -3.809 1.00 86.81 114 SER A N 1
ATOM 910 C CA . SER A 1 114 ? 1.512 9.904 -2.409 1.00 86.81 114 SER A CA 1
ATOM 911 C C . SER A 1 114 ? 0.032 9.829 -2.086 1.00 86.81 114 SER A C 1
ATOM 913 O O . SER A 1 114 ? -0.720 10.768 -2.341 1.00 86.81 114 SER A O 1
ATOM 915 N N . PHE A 1 115 ? -0.363 8.703 -1.507 1.00 89.12 115 PHE A N 1
ATOM 916 C CA . PHE A 1 115 ? -1.713 8.436 -1.052 1.00 89.12 115 PHE A CA 1
ATOM 917 C C . PHE A 1 115 ? -1.750 8.455 0.465 1.00 89.12 115 PHE A C 1
ATOM 919 O O . PHE A 1 115 ? -0.878 7.903 1.135 1.00 89.12 115 PHE A O 1
ATOM 926 N N . HIS A 1 116 ? -2.776 9.109 0.986 1.00 90.25 116 HIS A N 1
ATOM 927 C CA . HIS A 1 116 ? -3.085 9.144 2.402 1.00 90.25 116 HIS A CA 1
ATOM 928 C C . HIS A 1 116 ? -4.530 8.673 2.521 1.00 90.25 116 HIS A C 1
ATOM 930 O O . HIS A 1 116 ? -5.440 9.345 2.038 1.00 90.25 116 HIS A O 1
ATOM 936 N N . ALA A 1 117 ? -4.723 7.491 3.094 1.00 88.56 117 ALA A N 1
ATOM 937 C CA . ALA A 1 117 ? -6.030 6.904 3.321 1.00 88.56 117 ALA A CA 1
ATOM 938 C C . ALA A 1 117 ? -6.345 6.947 4.814 1.00 88.56 117 ALA A C 1
ATOM 940 O O . ALA A 1 117 ? -5.513 6.590 5.649 1.00 88.56 117 ALA A O 1
ATOM 941 N N . ARG A 1 118 ? -7.559 7.384 5.141 1.00 88.19 118 ARG A N 1
ATOM 942 C CA . ARG A 1 118 ? -8.100 7.365 6.495 1.00 88.19 118 ARG A CA 1
ATOM 943 C C . ARG A 1 118 ? -9.458 6.679 6.444 1.00 88.19 118 ARG A C 1
ATOM 945 O O . ARG A 1 118 ? -10.316 7.080 5.662 1.00 88.19 118 ARG A O 1
ATOM 952 N N . PHE A 1 119 ? -9.626 5.651 7.264 1.00 85.69 119 PHE A N 1
ATOM 953 C CA . PHE A 1 119 ? -10.853 4.868 7.345 1.00 85.69 119 PHE A CA 1
ATOM 954 C C . PHE A 1 119 ? -11.659 5.339 8.555 1.00 85.69 119 PHE A C 1
ATOM 956 O O . PHE A 1 119 ? -11.184 5.308 9.687 1.00 85.69 119 PHE A O 1
ATOM 963 N N . THR A 1 120 ? -12.866 5.842 8.318 1.00 80.75 120 THR A N 1
ATOM 964 C CA . THR A 1 120 ? -13.739 6.383 9.368 1.00 80.75 120 THR A CA 1
ATOM 965 C C . THR A 1 120 ? -15.172 5.956 9.122 1.00 80.75 120 THR A C 1
ATOM 967 O O . THR A 1 120 ? -15.606 5.892 7.971 1.00 80.75 120 THR A O 1
ATOM 970 N N . LEU A 1 121 ? -15.926 5.741 10.201 1.00 69.88 121 LEU A N 1
ATOM 971 C CA . LEU A 1 121 ? -17.378 5.636 10.118 1.00 69.88 121 LEU A CA 1
ATOM 972 C C . LEU A 1 121 ? -17.931 6.961 9.576 1.00 69.88 121 LEU A C 1
ATOM 974 O O . LEU A 1 121 ? -17.577 8.035 10.065 1.00 69.88 121 LEU A O 1
ATOM 978 N N . THR A 1 122 ? -18.765 6.883 8.543 1.00 60.44 122 THR A N 1
ATOM 979 C CA . THR A 1 122 ? -19.580 8.020 8.105 1.00 60.44 122 THR A CA 1
ATOM 980 C C . THR A 1 122 ? -20.859 7.998 8.938 1.00 60.44 122 THR A C 1
ATOM 982 O O . THR A 1 122 ? -21.618 7.035 8.859 1.00 60.44 122 THR A O 1
ATOM 985 N N . LEU A 1 123 ? -21.041 9.011 9.792 1.00 46.81 123 LEU A N 1
ATOM 986 C CA . LEU A 1 123 ? -22.316 9.325 10.448 1.00 46.81 123 LEU A CA 1
ATOM 987 C C . LEU A 1 123 ? -23.089 10.333 9.596 1.00 46.81 123 LEU A C 1
ATOM 989 O O . LEU A 1 123 ? -22.426 11.242 9.041 1.00 46.81 123 LEU A O 1
#

Sequence (123 aa):
MLIKEFRVILPMTVEEYQVGQLYSVADASKNETGGGEGIEIVANEPYADKPQFFGEFASGQYTHKIYHLASKVPRWVRILAPKGSLEFKEEAWNAYPYCKTVVTHELYTINCLSFHARFTLTL

Secondary structure (DSSP, 8-state):
----------SS-HHHHHHHHHHHHHHHHHHH-BTTBSEEEEEEEEE-S--BGGGTB--EEEEEEEEE-TTTS-HHHHHHSPTTTTEEEEEEEEETTEEEEEEEESS--S--EEEEEE-----

InterPro domains:
  IPR001666 Phosphatidylinositol transfer protein [PR00391] (16-35)
  IPR001666 Phosphatidylinositol transfer protein [PR00391] (89-109)
  IPR001666 Phosphatidylinosi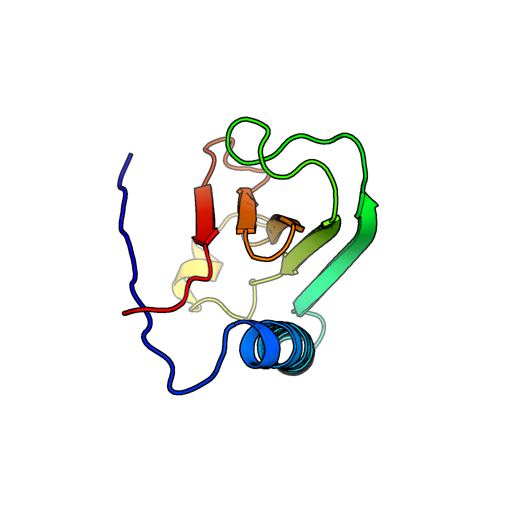tol transfer protein [PTHR10658] (1-107)
  IPR023393 START-like domain superfamily [G3DSA:3.30.530.20] (1-122)
  IPR055261 Phosphatidylinositol transfer protein, N-terminal [PF02121] (1-109)

pLDDT: mean 82.47, std 9.64, range [46.81, 93.19]

Foldseek 3Di:
DDDDDDDDDDPDDLVVVVVVVVVVVVVVQVVQDDDPFGKDWPDWDWFAQCQDDVRPFGTAIKTKIKHQCLVVDDPVCNVVADVQQRIKIWIWGDRPVWIKIWIDTDVDPPRDDIDIHGDDDDD

Radius of gyration: 16.27 Å; chains: 1; bounding box: 37×34×44 Å